Protein AF-A0A7S3LR84-F1 (afdb_monomer)

Mean predicted aligned error: 5.53 Å

Radius of gyration: 16.96 Å; Cα contacts (8 Å, |Δi|>4): 200; chains: 1; bounding box: 44×32×43 Å

Nearest PDB structures (foldseek):
  3hlt-assembly2_C  TM=7.916E-01  e=1.299E-11  Homo sapiens
  4ift-assembly1_B  TM=8.281E-01  e=1.775E-09  Geobacillus stearothermophilus
  4kn8-assembly1_B  TM=8.274E-01  e=3.143E-08  Geobacillus stearothermophilus
  4i9g-assembly1_A  TM=8.690E-01  e=2.756E-07  Mycobacterium tuberculosis
  1zjj-assembly1_A  TM=8.798E-01  e=4.043E-07  Pyrococcus horikoshii OT3

Structure (mmCIF, N/CA/C/O backbone):
data_AF-A0A7S3LR84-F1
#
_entry.id   AF-A0A7S3LR84-F1
#
loop_
_atom_site.group_PDB
_atom_site.id
_atom_site.type_symbol
_atom_site.label_atom_id
_atom_site.label_alt_id
_atom_site.label_comp_id
_atom_site.label_asym_id
_atom_site.label_entity_id
_atom_site.label_seq_id
_atom_site.pdbx_PDB_ins_code
_atom_site.Cartn_x
_atom_site.Cartn_y
_atom_site.Cartn_z
_atom_site.occupancy
_atom_site.B_iso_or_equiv
_atom_site.auth_seq_id
_atom_site.auth_comp_id
_atom_site.auth_asym_id
_atom_site.auth_atom_id
_atom_site.pdbx_PDB_model_num
ATOM 1 N N . ASP A 1 1 ? 10.783 15.895 6.525 1.00 42.53 1 ASP A N 1
ATOM 2 C CA . ASP A 1 1 ? 11.041 14.758 7.427 1.00 42.53 1 ASP A CA 1
ATOM 3 C C . ASP A 1 1 ? 12.314 14.033 7.030 1.00 42.53 1 ASP A C 1
ATOM 5 O O . ASP A 1 1 ? 12.355 13.374 6.001 1.00 42.53 1 ASP A O 1
ATOM 9 N N . ASN A 1 2 ? 13.377 14.219 7.816 1.00 36.50 2 ASN A N 1
ATOM 10 C CA . ASN A 1 2 ? 14.686 13.599 7.595 1.00 36.50 2 ASN A CA 1
ATOM 11 C C . ASN A 1 2 ? 14.680 12.175 8.154 1.00 36.50 2 ASN A C 1
ATOM 13 O O . ASN A 1 2 ? 15.204 11.913 9.238 1.00 36.50 2 ASN A O 1
ATOM 17 N N . LEU A 1 3 ? 14.065 11.250 7.421 1.00 53.50 3 LEU A N 1
ATOM 18 C CA . LEU A 1 3 ? 14.370 9.839 7.603 1.00 53.50 3 LEU A CA 1
ATOM 19 C C . LEU A 1 3 ? 15.824 9.647 7.152 1.00 53.50 3 LEU A C 1
ATOM 21 O O . LEU A 1 3 ? 16.115 9.613 5.960 1.00 53.50 3 LEU A O 1
ATOM 25 N N . ASN A 1 4 ? 16.751 9.605 8.112 1.00 49.72 4 ASN A N 1
ATOM 26 C CA . ASN A 1 4 ? 18.155 9.283 7.864 1.00 49.72 4 ASN A CA 1
ATOM 27 C C . ASN A 1 4 ? 18.256 7.800 7.498 1.00 49.72 4 ASN A C 1
ATOM 29 O O . ASN A 1 4 ? 18.557 6.953 8.341 1.00 49.72 4 ASN A O 1
ATOM 33 N N . PHE A 1 5 ? 17.979 7.484 6.238 1.00 60.53 5 PHE A N 1
ATOM 34 C CA . PHE A 1 5 ? 18.366 6.201 5.681 1.00 60.53 5 PHE A CA 1
ATOM 35 C C . PHE A 1 5 ? 19.899 6.151 5.628 1.00 60.53 5 PHE A C 1
ATOM 37 O O . PHE A 1 5 ? 20.524 7.142 5.238 1.00 60.53 5 PHE A O 1
ATOM 44 N N . PRO A 1 6 ? 20.531 5.047 6.056 1.00 58.25 6 PRO A N 1
ATOM 45 C CA . PRO A 1 6 ? 21.977 4.907 5.967 1.00 58.25 6 PRO A CA 1
ATOM 46 C C . PRO A 1 6 ? 22.419 5.069 4.508 1.00 58.25 6 PRO A C 1
ATOM 48 O O . PRO A 1 6 ? 22.114 4.236 3.657 1.00 58.25 6 PRO A O 1
ATOM 51 N N . ALA A 1 7 ? 23.127 6.159 4.214 1.00 60.56 7 ALA A N 1
ATOM 52 C CA . ALA A 1 7 ? 23.689 6.394 2.893 1.00 60.56 7 ALA A CA 1
ATOM 53 C C . ALA A 1 7 ? 24.812 5.381 2.616 1.00 60.56 7 ALA A C 1
ATOM 55 O O . ALA A 1 7 ? 25.667 5.146 3.471 1.00 60.56 7 ALA A O 1
ATOM 56 N N . GLY A 1 8 ? 24.822 4.797 1.416 1.00 64.38 8 GLY A N 1
ATOM 57 C CA . GLY A 1 8 ? 25.900 3.920 0.947 1.00 64.38 8 GLY A CA 1
ATOM 58 C C . GLY A 1 8 ? 25.721 2.424 1.219 1.00 64.38 8 GLY A C 1
ATOM 59 O O . GLY A 1 8 ? 26.583 1.647 0.813 1.00 64.38 8 GLY A O 1
ATOM 60 N N . LEU A 1 9 ? 24.620 1.995 1.847 1.00 69.88 9 LEU A N 1
ATOM 61 C CA . LEU A 1 9 ? 24.213 0.590 1.778 1.00 69.88 9 LEU A CA 1
ATOM 62 C C . LEU A 1 9 ? 23.454 0.342 0.464 1.00 69.88 9 LEU A C 1
ATOM 64 O O . LEU A 1 9 ? 22.637 1.182 0.076 1.00 69.88 9 LEU A O 1
ATOM 68 N N . PRO A 1 10 ? 23.705 -0.782 -0.231 1.00 80.94 10 PRO A N 1
ATOM 69 C CA . PRO A 1 10 ? 22.906 -1.149 -1.390 1.00 80.94 10 PRO A CA 1
ATOM 70 C C . PRO A 1 10 ? 21.443 -1.324 -0.968 1.00 80.94 10 PRO A C 1
ATOM 72 O O . PRO A 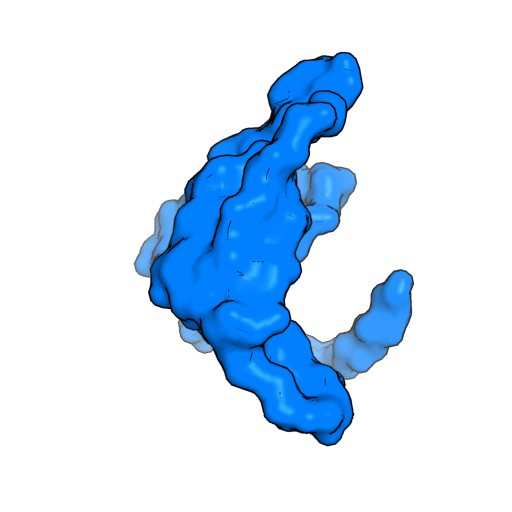1 10 ? 21.154 -1.938 0.059 1.00 80.94 10 PRO A O 1
ATOM 75 N N . SER A 1 11 ? 20.529 -0.748 -1.749 1.00 86.62 11 SER A N 1
ATOM 76 C CA . SER A 1 11 ? 19.088 -0.916 -1.534 1.00 86.62 11 SER A CA 1
ATOM 77 C C . SER A 1 11 ? 18.664 -2.322 -1.952 1.00 86.62 11 SER A C 1
ATOM 79 O O . SER A 1 11 ? 19.112 -2.803 -2.986 1.00 86.62 11 SER A O 1
ATOM 81 N N . ASP A 1 12 ? 17.790 -2.958 -1.173 1.00 91.69 12 ASP A N 1
ATOM 82 C CA . ASP A 1 12 ? 17.273 -4.314 -1.428 1.00 91.69 12 ASP A CA 1
ATOM 83 C C . ASP A 1 12 ? 15.755 -4.354 -1.672 1.00 91.69 12 ASP A C 1
ATOM 85 O O . ASP A 1 12 ? 15.162 -5.416 -1.854 1.00 91.69 12 ASP A O 1
ATOM 89 N N . SER A 1 13 ? 15.101 -3.195 -1.611 1.00 94.62 13 SER A N 1
ATOM 90 C CA . SER A 1 13 ? 13.651 -3.039 -1.661 1.00 94.62 13 SER A CA 1
ATOM 91 C C . SER A 1 13 ? 13.297 -1.628 -2.118 1.00 94.62 13 SER A C 1
ATOM 93 O O . SER A 1 13 ? 14.086 -0.693 -1.975 1.00 94.62 13 SER A O 1
ATOM 95 N N . VAL A 1 14 ? 12.073 -1.460 -2.614 1.00 95.44 14 VAL A N 1
ATOM 96 C CA . VAL A 1 14 ? 11.522 -0.171 -3.038 1.00 95.44 14 VAL A CA 1
ATOM 97 C C . VAL A 1 14 ? 10.245 0.118 -2.266 1.00 95.44 14 VAL A C 1
ATOM 99 O O . VAL A 1 14 ? 9.294 -0.662 -2.304 1.00 95.44 14 VAL A O 1
ATOM 102 N N . VAL A 1 15 ? 10.200 1.280 -1.615 1.00 94.62 15 VAL A N 1
ATOM 103 C CA . VAL A 1 15 ? 8.981 1.832 -1.014 1.00 94.62 15 VAL A CA 1
ATOM 104 C C . VAL A 1 15 ? 8.506 2.998 -1.871 1.00 94.62 15 VAL A C 1
ATOM 106 O O . VAL A 1 15 ? 9.202 4.002 -1.997 1.00 94.62 15 VAL A O 1
ATOM 109 N N . VAL A 1 16 ? 7.312 2.885 -2.447 1.00 92.75 16 VAL A N 1
ATOM 110 C CA . VAL A 1 16 ? 6.722 3.946 -3.270 1.00 92.75 16 VAL A CA 1
ATOM 111 C C . VAL A 1 16 ? 5.820 4.806 -2.390 1.00 92.75 16 VAL A C 1
ATOM 113 O O . VAL A 1 16 ? 4.735 4.382 -1.999 1.00 92.75 16 VAL A O 1
ATOM 116 N N . GLY A 1 17 ? 6.276 6.011 -2.053 1.00 86.75 17 GLY A N 1
ATOM 117 C CA . GLY A 1 17 ? 5.461 7.051 -1.417 1.00 86.75 17 GLY A CA 1
ATOM 118 C C . GLY A 1 17 ? 4.841 7.997 -2.446 1.00 86.75 17 GLY A C 1
ATOM 119 O O . GLY A 1 17 ? 5.139 7.904 -3.631 1.00 86.75 17 GLY A O 1
ATOM 120 N N . LEU A 1 18 ? 3.991 8.934 -2.016 1.00 75.81 18 LEU A N 1
ATOM 121 C CA . LEU A 1 18 ? 3.510 9.993 -2.906 1.00 75.81 18 LEU A CA 1
ATOM 122 C C . LEU A 1 18 ? 4.553 11.117 -2.975 1.00 75.81 18 LEU A C 1
ATOM 124 O O . LEU A 1 18 ? 4.546 12.009 -2.131 1.00 75.81 18 LEU A O 1
ATOM 128 N N . SER A 1 19 ? 5.420 11.074 -3.985 1.00 76.12 19 SER A N 1
ATOM 129 C CA . SER A 1 19 ? 6.277 12.202 -4.361 1.00 76.12 19 SER A CA 1
ATOM 130 C C . SER A 1 19 ? 6.004 12.567 -5.814 1.00 76.12 19 SER A C 1
ATOM 132 O O . SER A 1 19 ? 6.546 11.965 -6.738 1.00 76.12 19 SER A O 1
ATOM 134 N N . VAL A 1 20 ? 5.065 13.497 -6.016 1.00 74.38 20 VAL A N 1
ATOM 135 C CA . VAL A 1 20 ? 4.546 13.835 -7.352 1.00 74.38 20 VAL A CA 1
ATOM 136 C C . VAL A 1 20 ? 5.665 14.317 -8.277 1.00 74.38 20 VAL A C 1
ATOM 138 O O . VAL A 1 20 ? 5.690 13.922 -9.440 1.00 74.38 20 VAL A O 1
ATOM 141 N N . ASP A 1 21 ? 6.607 15.098 -7.750 1.00 80.69 21 ASP A N 1
ATOM 142 C CA . ASP A 1 21 ? 7.709 15.671 -8.527 1.00 80.69 21 ASP A CA 1
ATOM 143 C C . ASP A 1 21 ? 8.804 14.639 -8.864 1.00 80.69 21 ASP A C 1
ATOM 145 O O . ASP A 1 21 ? 9.487 14.762 -9.883 1.00 80.69 21 ASP A O 1
ATOM 149 N N . ASP A 1 22 ? 8.931 13.575 -8.064 1.00 80.56 22 ASP A N 1
ATOM 150 C CA . ASP A 1 22 ? 9.931 12.524 -8.286 1.00 80.56 22 ASP A CA 1
ATOM 151 C C . ASP A 1 22 ? 9.448 11.439 -9.256 1.00 80.56 22 ASP A C 1
ATOM 153 O O . ASP A 1 22 ? 10.243 10.621 -9.720 1.00 80.56 22 ASP A O 1
ATOM 157 N N . PHE A 1 23 ? 8.162 11.416 -9.618 1.00 88.12 23 PHE A N 1
ATOM 158 C CA . PHE A 1 23 ? 7.630 10.430 -10.556 1.00 88.12 23 PHE A CA 1
ATOM 159 C C . PHE A 1 23 ? 7.991 10.739 -12.008 1.00 88.12 23 PHE A C 1
ATOM 161 O O . PHE A 1 23 ? 7.180 11.185 -12.820 1.00 88.12 23 PHE A O 1
ATOM 168 N N . ASN A 1 24 ? 9.231 10.418 -12.350 1.00 91.12 24 ASN A N 1
ATOM 169 C CA . ASN A 1 24 ? 9.779 10.515 -13.691 1.00 91.12 24 ASN A CA 1
ATOM 170 C C . ASN A 1 24 ? 10.415 9.186 -14.129 1.00 91.12 24 ASN A C 1
ATOM 172 O O . ASN A 1 24 ? 10.611 8.259 -13.341 1.00 91.12 24 ASN A O 1
ATOM 176 N N . TYR A 1 25 ? 10.739 9.095 -15.420 1.00 93.44 25 TYR A N 1
ATOM 177 C CA . TYR A 1 25 ? 11.303 7.884 -16.020 1.00 93.44 25 TYR A CA 1
ATOM 178 C C . TYR 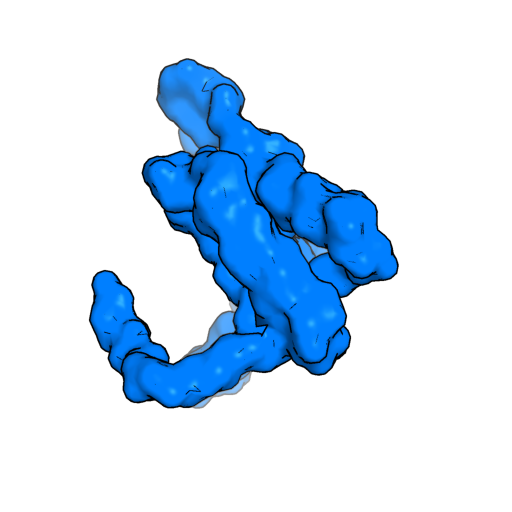A 1 25 ? 12.589 7.415 -15.325 1.00 93.44 25 TYR A C 1
ATOM 180 O O . TYR A 1 25 ? 12.770 6.215 -15.135 1.00 93.44 25 TYR A O 1
ATOM 188 N N . HIS A 1 26 ? 13.463 8.345 -14.925 1.00 94.50 26 HIS A N 1
ATOM 189 C CA . HIS A 1 26 ? 14.732 8.020 -14.275 1.00 94.50 26 HIS A CA 1
ATOM 190 C C . HIS A 1 26 ? 14.501 7.325 -12.932 1.00 94.50 26 HIS A C 1
ATOM 192 O O . HIS A 1 26 ? 14.950 6.199 -12.750 1.00 94.50 26 HIS A O 1
ATOM 198 N N . GLN A 1 27 ? 13.721 7.943 -12.042 1.00 93.50 27 GLN A N 1
ATOM 199 C CA . GLN A 1 27 ? 13.425 7.398 -10.711 1.00 93.50 27 GLN A CA 1
ATOM 200 C C . GLN A 1 27 ? 12.706 6.044 -10.781 1.00 93.50 27 GLN A C 1
ATOM 202 O O . GLN A 1 27 ? 13.038 5.111 -10.052 1.00 93.50 27 GLN A O 1
ATOM 207 N N . LEU A 1 28 ? 11.753 5.890 -11.708 1.00 94.88 28 LEU A N 1
ATOM 208 C CA . LEU A 1 28 ? 11.064 4.611 -11.909 1.00 94.88 28 LEU A CA 1
ATOM 209 C C . LEU A 1 28 ? 11.998 3.526 -12.464 1.00 94.88 28 LEU A C 1
ATOM 211 O O . LEU A 1 28 ? 11.859 2.361 -12.098 1.00 94.88 28 LEU A O 1
ATOM 215 N N . THR A 1 29 ? 12.954 3.894 -13.320 1.00 96.19 29 THR A N 1
ATOM 216 C CA . THR A 1 29 ? 13.958 2.957 -13.845 1.00 96.19 29 THR A CA 1
ATOM 217 C C . THR A 1 29 ? 14.934 2.527 -12.751 1.00 96.19 29 THR A C 1
ATOM 219 O O . THR A 1 29 ? 15.237 1.342 -12.647 1.00 96.19 29 THR A O 1
ATOM 222 N N . GLU A 1 30 ? 15.382 3.450 -11.896 1.00 95.12 30 GLU A N 1
ATOM 223 C CA . GLU A 1 30 ? 16.226 3.121 -10.739 1.00 95.12 30 GLU A CA 1
ATOM 224 C C . GLU A 1 30 ? 15.507 2.172 -9.774 1.00 95.12 30 GLU A C 1
ATOM 226 O O . GLU A 1 30 ? 16.053 1.131 -9.411 1.00 95.12 30 GLU A O 1
ATOM 231 N N . ALA A 1 31 ? 14.250 2.468 -9.432 1.00 95.44 31 ALA A N 1
ATOM 232 C CA . ALA A 1 31 ? 13.419 1.588 -8.617 1.00 95.44 31 ALA A CA 1
ATOM 233 C C . ALA A 1 31 ? 13.251 0.192 -9.248 1.00 95.44 31 ALA A C 1
ATOM 235 O O . ALA A 1 31 ? 13.394 -0.823 -8.567 1.00 95.44 31 ALA A O 1
ATOM 236 N N . MET A 1 32 ? 12.978 0.126 -10.554 1.00 97.00 32 MET A N 1
ATOM 237 C CA . MET A 1 32 ? 12.875 -1.137 -11.291 1.00 97.00 32 MET A CA 1
ATOM 238 C C . MET A 1 32 ? 14.176 -1.948 -11.211 1.00 97.00 32 MET A C 1
ATOM 240 O O . MET A 1 32 ? 14.127 -3.143 -10.925 1.00 97.00 32 MET A O 1
ATOM 244 N N . ASN A 1 33 ? 15.332 -1.309 -11.419 1.00 96.94 33 ASN A N 1
ATOM 245 C CA . ASN A 1 33 ? 16.631 -1.980 -11.356 1.00 96.94 33 ASN A CA 1
ATOM 246 C C . ASN A 1 33 ? 16.907 -2.542 -9.958 1.00 96.94 33 ASN A C 1
ATOM 248 O O . ASN A 1 33 ? 17.278 -3.707 -9.854 1.00 96.94 33 ASN A O 1
ATOM 252 N N . VAL A 1 34 ? 16.630 -1.784 -8.888 1.00 96.81 34 VAL A N 1
ATOM 253 C CA . VAL A 1 34 ? 16.765 -2.284 -7.507 1.00 96.81 34 VAL A CA 1
ATOM 254 C C . VAL A 1 34 ? 15.948 -3.562 -7.306 1.00 96.81 34 VAL A C 1
ATOM 256 O O . VAL A 1 34 ? 16.470 -4.549 -6.788 1.00 96.81 34 VAL A O 1
ATOM 259 N N . ILE A 1 35 ? 14.686 -3.579 -7.746 1.00 97.44 35 ILE A N 1
ATOM 260 C CA . ILE A 1 35 ? 13.803 -4.747 -7.601 1.00 97.44 35 ILE A CA 1
ATOM 261 C C . ILE A 1 35 ? 14.362 -5.952 -8.369 1.00 97.44 35 ILE A C 1
ATOM 263 O O . ILE A 1 35 ? 14.424 -7.049 -7.815 1.00 97.44 35 ILE A O 1
ATOM 267 N N . LEU A 1 36 ? 14.782 -5.759 -9.622 1.00 96.81 36 LEU A N 1
ATOM 268 C CA . LEU A 1 36 ? 15.257 -6.841 -10.487 1.00 96.81 36 LEU A CA 1
ATOM 269 C C . LEU A 1 36 ? 16.624 -7.396 -10.063 1.00 96.81 36 LEU A C 1
ATOM 271 O O . LEU A 1 36 ? 16.817 -8.609 -10.077 1.00 96.81 36 LEU A O 1
ATOM 275 N N . GLU A 1 37 ? 17.562 -6.533 -9.673 1.00 96.38 37 GLU A N 1
ATOM 276 C CA . GLU A 1 37 ? 18.926 -6.926 -9.296 1.00 96.38 37 GLU A CA 1
ATOM 277 C C . GLU A 1 37 ? 18.973 -7.663 -7.956 1.00 96.38 37 GLU A C 1
ATOM 279 O O . GLU A 1 37 ? 19.787 -8.567 -7.769 1.00 96.38 37 GLU A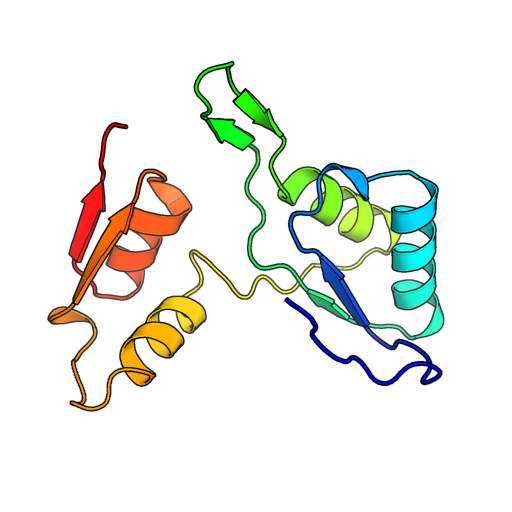 O 1
ATOM 284 N N . THR A 1 38 ? 18.089 -7.298 -7.026 1.00 95.38 38 THR A N 1
ATOM 285 C CA . THR A 1 38 ? 18.085 -7.859 -5.666 1.00 95.38 38 THR A CA 1
ATOM 286 C C . THR A 1 38 ? 16.992 -8.895 -5.434 1.00 95.38 38 THR A C 1
ATOM 288 O O . THR A 1 38 ? 16.966 -9.527 -4.379 1.00 95.38 38 THR A O 1
ATOM 291 N N . ASN A 1 39 ? 16.099 -9.095 -6.412 1.00 95.12 39 ASN A N 1
ATOM 292 C CA . ASN A 1 39 ? 14.829 -9.801 -6.222 1.00 95.12 39 ASN A CA 1
ATOM 293 C C . ASN A 1 39 ? 14.040 -9.218 -5.028 1.00 95.12 39 ASN A C 1
ATOM 295 O O . ASN A 1 39 ? 13.495 -9.939 -4.186 1.00 95.12 39 ASN A O 1
ATOM 299 N N . GLY A 1 40 ? 14.075 -7.888 -4.938 1.00 95.06 40 GLY A N 1
ATOM 300 C CA . GLY A 1 40 ? 13.620 -7.095 -3.808 1.00 95.06 40 GLY A CA 1
ATOM 301 C C . GLY A 1 40 ? 12.106 -6.941 -3.721 1.00 95.06 40 GLY A C 1
ATOM 302 O O . GLY A 1 40 ? 11.352 -7.275 -4.638 1.00 95.06 40 GLY A O 1
ATOM 303 N N . ARG A 1 41 ? 11.631 -6.394 -2.599 1.00 97.06 41 ARG A N 1
ATOM 304 C CA . ARG A 1 41 ? 10.193 -6.166 -2.377 1.00 97.06 41 ARG A CA 1
ATOM 305 C C . ARG A 1 41 ? 9.772 -4.806 -2.925 1.00 97.06 41 ARG A C 1
ATOM 307 O O . ARG A 1 41 ? 10.448 -3.807 -2.701 1.00 97.06 41 ARG A O 1
ATOM 314 N N . LEU A 1 42 ? 8.605 -4.762 -3.565 1.00 97.75 42 LEU A N 1
ATOM 315 C CA . LEU A 1 42 ? 7.898 -3.524 -3.890 1.00 97.75 42 LEU A CA 1
ATOM 316 C C . LEU A 1 42 ? 6.829 -3.276 -2.822 1.00 97.75 42 LEU A C 1
ATOM 318 O O . LEU A 1 42 ? 5.946 -4.109 -2.636 1.00 97.75 42 LEU A O 1
ATOM 322 N N . ILE A 1 43 ? 6.897 -2.149 -2.122 1.00 96.94 43 ILE A N 1
ATOM 323 C CA . ILE A 1 43 ? 6.017 -1.815 -0.996 1.00 96.94 43 ILE A CA 1
ATOM 324 C C . ILE A 1 43 ? 5.346 -0.470 -1.275 1.00 96.94 43 ILE A C 1
ATOM 326 O O . ILE A 1 43 ? 5.993 0.470 -1.733 1.00 96.94 43 I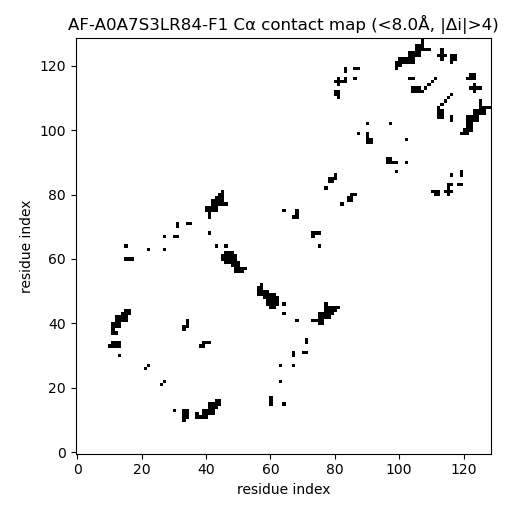LE A O 1
ATOM 330 N N . ALA A 1 44 ? 4.053 -0.349 -0.983 1.00 94.56 44 ALA A N 1
ATOM 331 C CA . ALA A 1 44 ? 3.327 0.912 -1.119 1.00 94.56 44 ALA A CA 1
ATOM 332 C C . ALA A 1 44 ? 2.266 1.082 -0.015 1.00 94.56 44 ALA A C 1
ATOM 334 O O . ALA A 1 44 ? 1.676 0.100 0.439 1.00 94.56 44 ALA A O 1
ATOM 335 N N . PRO A 1 45 ? 1.955 2.318 0.416 1.00 91.44 45 PRO A N 1
ATOM 336 C CA . PRO A 1 45 ? 0.894 2.563 1.386 1.00 91.44 45 PRO A CA 1
ATOM 337 C C . PRO A 1 45 ? -0.493 2.264 0.803 1.00 91.44 45 PRO A C 1
ATOM 339 O O . PRO A 1 45 ? -1.350 1.744 1.502 1.00 91.44 45 PRO A O 1
ATOM 342 N N . HIS A 1 46 ? -0.741 2.553 -0.472 1.00 88.94 46 HIS A N 1
ATOM 343 C CA . HIS A 1 46 ? -2.024 2.276 -1.121 1.00 88.94 46 HIS A CA 1
ATOM 344 C C . HIS A 1 46 ? -1.872 2.227 -2.643 1.00 88.94 46 HIS A C 1
ATOM 346 O O . HIS A 1 46 ? -0.895 2.721 -3.205 1.00 88.94 46 HIS A O 1
ATOM 352 N N . LYS A 1 47 ? -2.881 1.668 -3.322 1.00 90.81 47 LYS A N 1
ATOM 353 C CA . LYS A 1 47 ? -2.950 1.560 -4.790 1.00 90.81 47 LYS A CA 1
ATOM 354 C C . LYS A 1 47 ? -4.201 2.245 -5.355 1.00 90.81 47 LYS A C 1
ATOM 356 O O . LYS A 1 47 ? -4.940 1.669 -6.150 1.00 90.81 47 LYS A O 1
ATOM 361 N N . ASN A 1 48 ? -4.470 3.468 -4.897 1.00 88.44 48 ASN A N 1
ATOM 362 C CA . ASN A 1 48 ? -5.607 4.266 -5.354 1.00 88.44 48 ASN A CA 1
ATOM 363 C C . ASN A 1 48 ? -5.435 4.715 -6.814 1.00 88.44 48 ASN A C 1
ATOM 365 O O . ASN A 1 48 ? -4.323 4.971 -7.277 1.00 88.44 48 ASN A O 1
ATOM 369 N N . LYS A 1 49 ? -6.553 4.827 -7.538 1.00 88.56 49 LYS A N 1
ATOM 370 C CA . LYS A 1 49 ? -6.562 5.226 -8.955 1.00 88.56 49 LYS A CA 1
ATOM 371 C C . LYS A 1 49 ? -6.366 6.733 -9.124 1.00 88.56 49 LYS A C 1
ATOM 373 O O . LYS A 1 49 ? -5.587 7.173 -9.963 1.00 88.56 49 LYS A O 1
ATOM 378 N N . TYR A 1 50 ? -7.079 7.509 -8.318 1.00 88.12 50 TYR A N 1
ATOM 379 C CA . TYR A 1 50 ? -7.080 8.968 -8.308 1.00 88.12 50 TYR A CA 1
ATOM 380 C C . TYR A 1 50 ? -7.578 9.469 -6.950 1.00 88.12 50 TYR A C 1
ATOM 382 O O . TYR A 1 50 ? -8.026 8.672 -6.126 1.00 88.12 50 TYR A O 1
ATOM 390 N N . HIS A 1 51 ? -7.492 10.776 -6.724 1.00 82.69 51 HIS A N 1
ATOM 391 C CA . HIS A 1 51 ? -8.127 11.466 -5.601 1.00 82.69 51 HIS A CA 1
ATOM 392 C C . HIS A 1 51 ? -8.672 12.826 -6.057 1.00 82.69 51 HIS A C 1
ATOM 394 O O . HIS A 1 51 ? -8.184 13.392 -7.040 1.00 82.69 51 HIS A O 1
ATOM 400 N N . ALA A 1 52 ? -9.699 13.331 -5.374 1.00 82.56 52 ALA A N 1
ATOM 401 C CA . ALA A 1 52 ? -10.277 14.638 -5.665 1.00 82.56 52 ALA A CA 1
ATOM 402 C C . ALA A 1 52 ? -9.446 15.766 -5.028 1.00 82.56 52 ALA A C 1
ATOM 404 O O . ALA A 1 52 ? -8.903 15.614 -3.934 1.00 82.56 52 ALA A O 1
ATOM 405 N N . ARG A 1 53 ? -9.338 16.894 -5.732 1.00 83.69 53 ARG A N 1
ATOM 406 C CA . ARG A 1 53 ? -8.794 18.171 -5.252 1.00 83.69 53 ARG A CA 1
ATOM 407 C C . ARG A 1 53 ? -9.684 19.306 -5.751 1.00 83.69 53 ARG A C 1
ATOM 409 O O . ARG A 1 53 ? -10.503 19.098 -6.647 1.00 83.69 53 ARG A O 1
ATOM 416 N N . GLU A 1 54 ? -9.488 20.504 -5.205 1.00 86.69 54 GLU A N 1
ATOM 417 C CA . GLU A 1 54 ? -10.226 21.713 -5.606 1.00 86.69 54 GLU A CA 1
ATOM 418 C C . GLU A 1 54 ? -10.136 21.993 -7.115 1.00 86.69 54 GLU A C 1
ATOM 420 O O . GLU A 1 54 ? -11.096 22.450 -7.727 1.00 86.69 54 GLU A O 1
ATOM 425 N N . ASP A 1 55 ? -9.003 21.663 -7.737 1.00 90.75 55 ASP A N 1
ATOM 426 C CA . ASP A 1 55 ? -8.731 21.868 -9.161 1.00 90.75 55 ASP A CA 1
ATOM 427 C C . ASP A 1 55 ? -8.948 20.604 -10.020 1.00 90.75 55 ASP A C 1
ATOM 429 O O . ASP A 1 55 ? -8.470 20.515 -11.154 1.00 90.75 55 ASP A O 1
ATOM 433 N N . GLY A 1 56 ? -9.680 19.619 -9.493 1.00 90.06 56 GLY A N 1
ATOM 434 C CA . GLY A 1 56 ? -10.103 18.417 -10.209 1.00 90.06 56 GLY A CA 1
ATOM 435 C C . GLY A 1 56 ? -9.407 17.130 -9.764 1.00 90.06 56 GLY A C 1
ATOM 436 O O . GLY A 1 56 ? -8.748 17.054 -8.727 1.00 90.06 56 GLY A O 1
ATOM 437 N N . LEU A 1 57 ? -9.595 16.065 -10.547 1.00 88.94 57 LEU A N 1
ATOM 438 C CA . LEU A 1 57 ? -9.047 14.747 -10.228 1.00 88.94 57 LEU A CA 1
ATOM 439 C C . LEU A 1 57 ? -7.532 14.714 -10.435 1.00 88.94 57 LEU A C 1
ATOM 441 O O . LEU A 1 57 ? -7.025 15.072 -11.499 1.00 88.94 57 LEU A O 1
ATOM 445 N N . LYS A 1 58 ? -6.816 14.206 -9.433 1.00 87.81 58 LYS A N 1
ATOM 446 C CA . LYS A 1 58 ? -5.373 13.969 -9.487 1.00 87.81 58 LYS A CA 1
ATOM 447 C C . LYS A 1 58 ? -5.077 12.487 -9.542 1.00 87.81 58 LYS A C 1
ATOM 449 O O . LYS A 1 58 ? -5.728 11.686 -8.871 1.00 87.81 58 LYS A O 1
ATOM 454 N N . MET A 1 59 ? -4.071 12.126 -10.332 1.00 89.12 59 MET A N 1
ATOM 455 C CA . MET A 1 59 ? -3.621 10.745 -10.452 1.00 89.12 59 MET A CA 1
ATOM 456 C C . MET A 1 59 ? -3.183 10.207 -9.086 1.00 89.12 59 MET A C 1
ATOM 458 O O . MET A 1 59 ? -2.525 10.896 -8.306 1.00 89.12 59 MET A O 1
ATOM 462 N N . GLY A 1 60 ? -3.604 8.984 -8.779 1.00 88.56 60 GLY A N 1
ATOM 463 C CA . GLY A 1 60 ? -3.238 8.306 -7.547 1.00 88.56 60 GLY A CA 1
ATOM 464 C C . GLY A 1 60 ? -1.872 7.643 -7.659 1.00 88.56 60 GLY A C 1
ATOM 465 O O . GLY A 1 60 ? -1.377 7.356 -8.750 1.00 88.56 60 GLY A O 1
ATOM 466 N N . LEU A 1 61 ? -1.305 7.317 -6.501 1.00 90.88 61 LEU A N 1
ATOM 467 C CA . LEU A 1 61 ? -0.054 6.570 -6.384 1.00 90.88 61 LEU A CA 1
ATOM 468 C C . LEU A 1 61 ? -0.105 5.230 -7.134 1.00 90.88 61 LEU A C 1
ATOM 470 O O . LEU A 1 61 ? 0.910 4.735 -7.625 1.00 90.88 61 LEU A O 1
ATOM 474 N N . GLY A 1 62 ? -1.304 4.649 -7.248 1.00 92.69 62 GLY A N 1
ATOM 475 C CA . GLY A 1 62 ? -1.499 3.344 -7.854 1.00 92.69 62 GLY A CA 1
ATOM 476 C C . GLY A 1 62 ? -1.048 3.252 -9.309 1.00 92.69 62 GLY A C 1
ATOM 477 O O . GLY A 1 62 ? -0.654 2.168 -9.723 1.00 92.69 62 GLY A O 1
ATOM 478 N N . ALA A 1 63 ? -1.031 4.354 -10.066 1.00 93.44 63 ALA A N 1
ATOM 479 C CA . ALA A 1 63 ? -0.528 4.348 -11.441 1.00 93.44 63 ALA A CA 1
ATOM 480 C C . ALA A 1 63 ? 0.959 3.952 -11.506 1.00 93.44 63 ALA A C 1
ATOM 482 O O . ALA A 1 63 ? 1.341 3.083 -12.290 1.00 93.44 63 ALA A O 1
ATOM 483 N N . PHE A 1 64 ? 1.780 4.525 -10.626 1.00 94.31 64 PHE A N 1
ATOM 484 C CA . PHE A 1 64 ? 3.221 4.267 -10.561 1.00 94.31 64 PHE A CA 1
ATOM 485 C C . PHE A 1 64 ? 3.530 2.896 -9.961 1.00 94.31 64 PHE A C 1
ATOM 487 O O . PHE A 1 64 ? 4.402 2.181 -10.450 1.00 94.31 64 PHE A O 1
ATOM 494 N N . VAL A 1 65 ? 2.755 2.486 -8.952 1.00 96.00 65 VAL A N 1
ATOM 495 C CA . VAL A 1 65 ? 2.852 1.136 -8.380 1.00 96.00 65 VAL A CA 1
ATOM 496 C C . VAL A 1 65 ? 2.563 0.082 -9.448 1.00 96.00 65 VAL A C 1
ATOM 498 O O . VAL A 1 65 ? 3.336 -0.858 -9.593 1.00 96.00 65 VAL A O 1
ATOM 501 N N . VAL A 1 66 ? 1.493 0.247 -10.235 1.00 96.94 66 VAL A N 1
ATOM 502 C CA . VAL A 1 66 ? 1.144 -0.694 -11.312 1.00 96.94 66 VAL A CA 1
ATOM 503 C C . VAL A 1 66 ? 2.203 -0.710 -12.415 1.00 96.94 66 VAL A C 1
ATOM 505 O O . VAL A 1 66 ? 2.495 -1.783 -12.940 1.00 96.94 66 VAL A O 1
ATOM 508 N N . ALA A 1 67 ? 2.807 0.435 -12.746 1.00 96.31 67 ALA A N 1
ATOM 509 C CA . ALA A 1 67 ? 3.907 0.484 -13.707 1.00 96.31 67 ALA A CA 1
ATOM 510 C C . ALA A 1 67 ? 5.098 -0.376 -13.249 1.00 96.31 67 ALA A C 1
ATOM 512 O O . ALA A 1 67 ? 5.595 -1.189 -14.024 1.00 96.31 67 ALA A O 1
ATOM 513 N N . LEU A 1 68 ? 5.507 -0.268 -11.979 1.00 97.62 68 LEU A N 1
ATOM 514 C CA . LEU A 1 68 ? 6.588 -1.087 -11.418 1.00 97.62 68 LEU A CA 1
ATOM 515 C C . LEU A 1 68 ? 6.199 -2.567 -11.283 1.00 97.62 68 LEU A C 1
ATOM 517 O O . LEU A 1 68 ? 7.005 -3.430 -11.625 1.00 97.62 68 LEU A O 1
ATOM 521 N N . GLU A 1 69 ? 4.969 -2.873 -10.847 1.00 98.31 69 GLU A N 1
ATOM 522 C CA . GLU A 1 69 ? 4.439 -4.249 -10.819 1.00 98.31 69 GLU A CA 1
ATOM 523 C C . GLU A 1 69 ? 4.545 -4.901 -12.206 1.00 98.31 69 GLU A C 1
ATOM 525 O O . GLU A 1 69 ? 5.007 -6.035 -12.331 1.00 98.31 69 GLU A O 1
ATOM 530 N N . TYR A 1 70 ? 4.133 -4.175 -13.250 1.00 98.44 70 TYR A N 1
ATOM 531 C CA . TYR A 1 70 ? 4.165 -4.653 -14.629 1.00 98.44 70 TYR A CA 1
ATOM 532 C C . TYR A 1 70 ? 5.597 -4.848 -15.135 1.00 98.44 70 TYR A C 1
ATOM 534 O O . TYR A 1 70 ? 5.922 -5.926 -15.627 1.00 98.44 70 TYR A O 1
ATOM 542 N N . SER A 1 71 ? 6.458 -3.838 -14.983 1.00 97.88 71 SER A N 1
ATOM 543 C CA . SER A 1 71 ? 7.833 -3.877 -15.493 1.00 97.88 71 SER A CA 1
ATOM 544 C C . SER A 1 71 ? 8.705 -4.920 -14.796 1.00 97.88 71 SER A C 1
ATOM 546 O O . SER A 1 71 ? 9.566 -5.514 -15.438 1.00 97.88 71 SER A O 1
ATOM 548 N N . CYS A 1 72 ? 8.482 -5.167 -13.501 1.00 97.88 72 CYS A N 1
ATOM 549 C CA . CYS A 1 72 ? 9.284 -6.119 -12.729 1.00 97.88 72 CYS A CA 1
ATOM 550 C C . CYS A 1 72 ? 8.663 -7.524 -12.658 1.00 97.88 72 CYS A C 1
ATOM 552 O O . CYS A 1 72 ? 9.308 -8.450 -12.176 1.00 97.88 72 CYS A O 1
ATOM 554 N N . GLY A 1 73 ? 7.403 -7.699 -13.076 1.00 97.69 73 GLY A N 1
ATOM 555 C CA . GLY A 1 73 ? 6.684 -8.969 -12.927 1.00 97.69 73 GLY A CA 1
ATOM 556 C C . GLY A 1 73 ? 6.364 -9.340 -11.472 1.00 97.69 73 GLY A C 1
ATOM 557 O O . GLY A 1 73 ? 6.202 -10.519 -11.160 1.00 97.69 73 GLY A O 1
ATOM 558 N N . VAL A 1 74 ? 6.261 -8.350 -10.577 1.00 97.75 74 VAL A N 1
ATOM 559 C CA . VAL A 1 74 ? 6.006 -8.542 -9.137 1.00 97.75 74 VAL A CA 1
ATOM 560 C C . VAL A 1 74 ? 4.653 -7.962 -8.719 1.00 97.75 74 VAL A C 1
ATOM 562 O O . VAL A 1 74 ? 3.998 -7.235 -9.467 1.00 97.75 74 VAL A O 1
ATOM 565 N N . LYS A 1 75 ? 4.214 -8.270 -7.495 1.00 97.75 75 LYS A N 1
ATOM 566 C CA . LYS A 1 75 ? 3.075 -7.603 -6.851 1.00 97.75 75 LYS A CA 1
ATOM 567 C C . LYS A 1 75 ? 3.550 -6.770 -5.678 1.00 97.75 75 LYS A C 1
ATOM 569 O O . LYS A 1 75 ? 4.364 -7.232 -4.885 1.00 97.75 75 LYS A O 1
ATOM 574 N N . ALA A 1 76 ? 3.018 -5.557 -5.577 1.00 97.06 76 ALA A N 1
ATOM 575 C CA . ALA A 1 76 ? 3.322 -4.676 -4.471 1.00 97.06 76 ALA A CA 1
ATOM 576 C C . ALA A 1 76 ? 2.664 -5.190 -3.186 1.00 97.06 76 ALA A C 1
ATOM 578 O O . ALA A 1 76 ? 1.481 -5.544 -3.175 1.00 97.06 76 ALA A O 1
ATOM 579 N N . GLU A 1 77 ? 3.411 -5.180 -2.088 1.00 96.19 77 GLU A N 1
ATOM 580 C CA . GLU A 1 77 ? 2.847 -5.292 -0.751 1.00 96.19 77 GLU A CA 1
ATOM 581 C C . GLU A 1 77 ? 2.189 -3.958 -0.390 1.00 96.19 77 GLU A C 1
ATOM 583 O O . GLU A 1 77 ? 2.858 -2.935 -0.224 1.00 96.19 77 GLU A O 1
ATOM 588 N N . ILE A 1 78 ? 0.864 -3.969 -0.270 1.00 94.12 78 ILE A N 1
ATOM 589 C CA . ILE A 1 78 ? 0.113 -2.805 0.192 1.00 94.12 78 ILE A CA 1
ATOM 590 C C . ILE A 1 78 ? 0.044 -2.851 1.716 1.00 94.12 78 ILE A C 1
ATOM 592 O O . ILE A 1 78 ? -0.459 -3.826 2.267 1.00 94.12 78 ILE A O 1
ATOM 596 N N . ILE A 1 79 ? 0.553 -1.817 2.388 1.00 93.81 79 ILE A N 1
ATOM 597 C CA . ILE A 1 79 ? 0.668 -1.789 3.861 1.00 93.81 79 ILE A CA 1
ATOM 598 C C . ILE A 1 79 ? -0.252 -0.775 4.548 1.00 93.81 79 ILE A C 1
ATOM 600 O O . ILE A 1 79 ? -0.438 -0.842 5.760 1.00 93.81 79 ILE A O 1
ATOM 604 N N . GLY A 1 80 ? -0.802 0.181 3.802 1.00 91.81 80 GLY A N 1
ATOM 605 C CA . GLY A 1 80 ? -1.741 1.180 4.310 1.00 91.81 80 GLY A CA 1
ATOM 606 C C . GLY A 1 80 ? -3.189 0.791 4.024 1.00 91.81 80 GLY A C 1
ATOM 607 O O . GLY A 1 80 ? -3.527 -0.387 3.915 1.00 91.81 80 GLY A O 1
ATOM 608 N N . LYS A 1 81 ? -4.078 1.778 3.938 1.00 91.38 81 LYS A N 1
ATOM 609 C CA . LYS A 1 81 ? -5.523 1.554 3.784 1.00 91.38 81 LYS A CA 1
ATOM 610 C C . LYS A 1 81 ? -5.861 0.883 2.437 1.00 91.38 81 LYS A C 1
ATOM 612 O O . LYS A 1 81 ? -5.232 1.222 1.430 1.00 91.38 81 LYS A O 1
ATOM 617 N N . PRO A 1 82 ? -6.852 -0.032 2.378 1.00 90.00 82 PRO A N 1
ATOM 618 C CA . PRO A 1 82 ? -7.752 -0.479 3.454 1.00 90.00 82 PRO A CA 1
ATOM 619 C C . PRO A 1 82 ? -7.232 -1.678 4.270 1.00 90.00 82 PRO A C 1
ATOM 621 O O . PRO A 1 82 ? -8.029 -2.426 4.827 1.00 90.00 82 PRO A O 1
ATOM 624 N N . THR A 1 83 ? -5.925 -1.951 4.324 1.00 92.62 83 THR A N 1
ATOM 625 C CA . THR A 1 83 ? -5.472 -3.165 5.023 1.00 92.62 83 THR A CA 1
ATOM 626 C C . THR A 1 83 ? -5.800 -3.122 6.514 1.00 92.62 83 THR A C 1
ATOM 628 O O . THR A 1 83 ? -5.570 -2.123 7.188 1.00 92.62 83 THR A O 1
ATOM 631 N N . LEU A 1 84 ? -6.262 -4.245 7.068 1.00 93.38 84 LEU A N 1
ATOM 632 C CA . LEU A 1 84 ? -6.531 -4.372 8.505 1.00 93.38 84 LEU A CA 1
ATOM 633 C C . LEU A 1 84 ? -5.331 -3.927 9.364 1.00 93.38 84 LEU A C 1
ATOM 635 O O . LEU A 1 84 ? -5.493 -3.308 10.416 1.00 93.38 84 LEU A O 1
ATOM 639 N N . LYS A 1 85 ? -4.114 -4.213 8.887 1.00 92.38 85 LYS A N 1
ATOM 640 C CA . LYS A 1 85 ? -2.870 -3.959 9.612 1.00 92.38 85 LYS A CA 1
ATOM 641 C C . LYS A 1 85 ? -2.643 -2.478 9.909 1.00 92.38 85 LYS A C 1
ATOM 643 O O . LYS A 1 85 ? -2.158 -2.175 10.999 1.00 92.38 85 LYS A O 1
ATOM 648 N N . ILE A 1 86 ? -3.000 -1.558 9.004 1.00 94.25 86 ILE A N 1
ATOM 649 C CA . ILE A 1 86 ? -2.820 -0.123 9.277 1.00 94.25 86 ILE A CA 1
ATOM 650 C C . ILE A 1 86 ? -3.753 0.359 10.391 1.00 94.25 86 ILE A C 1
ATOM 652 O O . ILE A 1 86 ? -3.315 1.088 11.280 1.00 94.25 86 ILE A O 1
ATOM 656 N N . PHE A 1 87 ? -5.000 -0.119 10.411 1.00 95.25 87 PHE A N 1
ATOM 657 C CA . PHE A 1 87 ? -5.967 0.235 11.447 1.00 95.25 87 PHE A CA 1
ATOM 658 C C . PHE A 1 87 ? -5.569 -0.356 12.804 1.00 95.25 87 PHE A C 1
ATOM 660 O O . PHE A 1 87 ? -5.543 0.355 13.806 1.00 95.25 87 PHE A O 1
ATOM 667 N N . GLN A 1 88 ? -5.144 -1.625 12.830 1.00 94.38 88 GLN A N 1
ATOM 668 C CA . GLN A 1 88 ? -4.614 -2.260 14.041 1.00 94.38 88 GLN A CA 1
ATOM 669 C C . GLN A 1 88 ? -3.372 -1.542 14.574 1.00 94.38 88 GLN A C 1
ATOM 671 O O . GLN A 1 88 ? -3.247 -1.353 15.783 1.00 94.38 88 GLN A O 1
ATOM 676 N N . THR A 1 89 ? -2.463 -1.123 13.689 1.00 93.94 89 THR A N 1
ATOM 677 C CA . THR A 1 89 ? -1.251 -0.380 14.068 1.00 93.94 89 THR A CA 1
ATOM 678 C C . THR A 1 89 ? -1.615 0.969 14.686 1.00 93.94 89 THR A C 1
ATOM 680 O O . THR A 1 89 ? -1.058 1.333 15.721 1.00 93.94 89 THR A O 1
ATOM 683 N N . ALA A 1 90 ? -2.588 1.679 14.105 1.00 93.81 90 ALA A N 1
ATOM 684 C CA . ALA A 1 90 ? -3.083 2.941 14.645 1.00 93.81 90 ALA A CA 1
ATOM 685 C C . ALA A 1 90 ? -3.693 2.761 16.046 1.00 93.81 90 ALA A C 1
ATOM 687 O O . ALA A 1 90 ? -3.268 3.435 16.983 1.00 93.81 90 ALA A O 1
ATOM 688 N N . VAL A 1 91 ? -4.614 1.809 16.229 1.00 94.38 91 VAL A N 1
ATOM 689 C CA . VAL A 1 91 ? -5.258 1.559 17.533 1.00 94.38 91 VAL A CA 1
ATOM 690 C C . VAL A 1 91 ? -4.249 1.074 18.579 1.00 94.38 91 VAL A C 1
ATOM 692 O O . VAL A 1 91 ? -4.250 1.560 19.708 1.00 94.38 91 VAL A O 1
ATOM 695 N N . SER A 1 92 ? -3.316 0.199 18.195 1.00 93.38 92 SER A N 1
ATOM 696 C CA . SER A 1 92 ? -2.268 -0.308 19.098 1.00 93.38 92 SER A CA 1
ATOM 697 C C . SER A 1 92 ? -1.289 0.775 19.559 1.00 93.38 92 SER A C 1
ATOM 699 O O . SER A 1 92 ? -0.624 0.606 20.578 1.00 93.38 92 SER A O 1
ATOM 7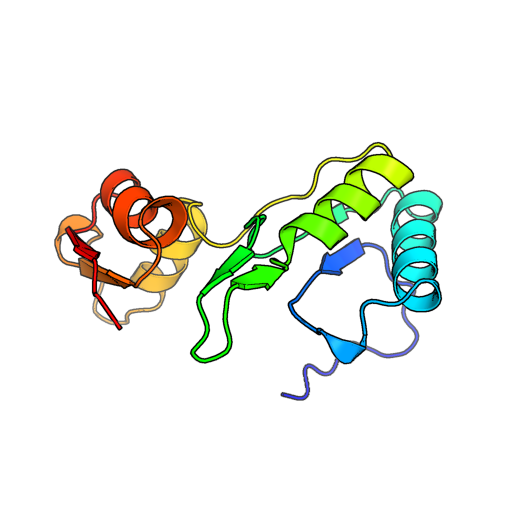01 N N . SER A 1 93 ? -1.186 1.894 18.833 1.00 93.06 93 SER A N 1
ATOM 702 C CA . SER A 1 93 ? -0.351 3.031 19.240 1.00 93.06 93 SER A CA 1
ATOM 703 C C . SER A 1 93 ? -0.960 3.856 20.388 1.00 93.06 93 SER A C 1
ATOM 705 O O . SER A 1 93 ? -0.269 4.669 21.008 1.00 93.06 93 SER A O 1
ATOM 707 N N . ILE A 1 94 ? -2.241 3.639 20.713 1.00 91.75 94 ILE A N 1
ATOM 708 C CA . ILE A 1 94 ? -2.960 4.356 21.769 1.00 91.75 94 ILE A CA 1
ATOM 709 C C . ILE A 1 94 ? -2.620 3.746 23.137 1.00 91.75 94 ILE A C 1
ATOM 711 O O . ILE A 1 94 ? -2.884 2.576 23.406 1.00 91.75 94 ILE A O 1
ATOM 715 N N . LYS A 1 95 ? -2.088 4.566 24.055 1.00 82.56 95 LYS A N 1
ATOM 716 C CA . LYS A 1 95 ? -1.602 4.121 25.379 1.00 82.56 95 LYS A CA 1
ATOM 717 C C . LYS A 1 95 ? -2.658 3.443 26.264 1.00 82.56 95 LYS A C 1
ATOM 719 O O . LYS A 1 95 ? -2.300 2.599 27.077 1.00 82.56 95 LYS A O 1
ATOM 724 N N . ASN A 1 96 ? -3.934 3.803 26.118 1.00 83.62 96 ASN A N 1
ATOM 725 C CA . ASN A 1 96 ? -5.014 3.367 27.012 1.00 83.62 96 ASN A CA 1
ATOM 726 C C . ASN A 1 96 ? -5.691 2.046 26.604 1.00 83.62 96 ASN A C 1
ATOM 728 O O . ASN A 1 96 ? -6.727 1.731 27.174 1.00 83.62 96 ASN A O 1
ATOM 732 N N . GLN A 1 97 ? -5.122 1.282 25.661 1.00 84.31 97 GLN A N 1
ATOM 733 C CA . GLN A 1 97 ? -5.677 0.009 25.165 1.00 84.31 97 GLN A CA 1
ATOM 734 C C . GLN A 1 97 ? -7.168 0.111 24.805 1.00 84.31 97 GLN A C 1
ATOM 736 O O . GLN A 1 97 ? -8.041 -0.371 25.521 1.00 84.31 97 GLN A O 1
ATOM 741 N N . VAL A 1 98 ? -7.446 0.752 23.672 1.00 93.56 98 VAL A N 1
ATOM 742 C CA . VAL A 1 98 ? -8.800 0.886 23.118 1.00 93.56 98 VAL A CA 1
ATOM 743 C C . VAL A 1 98 ? -9.065 -0.274 22.159 1.00 93.56 98 VAL A C 1
ATOM 745 O O . VAL A 1 98 ? -8.144 -0.743 21.485 1.00 93.56 98 VAL A O 1
ATOM 748 N N . LYS A 1 99 ? -10.307 -0.757 22.082 1.00 94.88 99 LYS A N 1
ATOM 749 C CA . LYS A 1 99 ? -10.692 -1.776 21.098 1.00 94.88 99 LYS A CA 1
ATOM 750 C C . LYS A 1 99 ? -11.048 -1.145 19.751 1.00 94.88 99 LYS A C 1
ATOM 752 O O . LYS A 1 99 ? -11.489 -0.002 19.679 1.00 94.88 99 LYS A O 1
ATOM 757 N N . MET A 1 100 ? -10.936 -1.931 18.678 1.00 95.94 100 MET A N 1
ATOM 758 C CA . MET A 1 100 ? -11.347 -1.511 17.328 1.00 95.94 100 MET A CA 1
ATOM 759 C C . MET A 1 100 ? -12.799 -1.000 17.292 1.00 95.94 100 MET A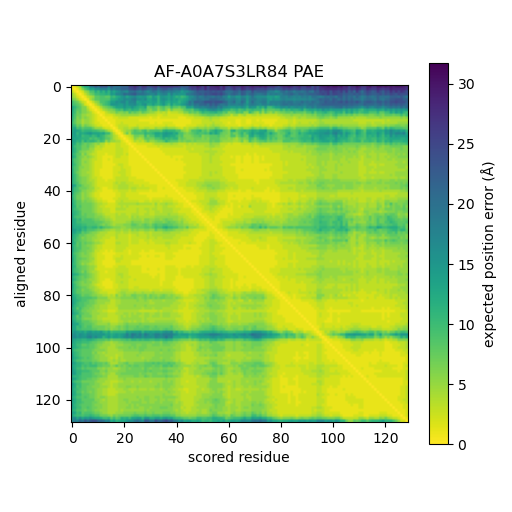 C 1
ATOM 761 O O . MET A 1 100 ? -13.056 0.058 16.726 1.00 95.94 100 MET A O 1
ATOM 765 N N . GLU A 1 101 ? -13.710 -1.702 17.976 1.00 96.75 101 GLU A N 1
ATOM 766 C CA . GLU A 1 101 ? -15.151 -1.394 18.059 1.00 96.75 101 GLU A CA 1
ATOM 767 C C . GLU A 1 101 ? -15.481 -0.083 18.788 1.00 96.75 101 GLU A C 1
ATOM 769 O O . GLU A 1 101 ? -16.599 0.410 18.701 1.00 96.75 101 GLU A O 1
ATOM 774 N N . GLU A 1 102 ? -14.515 0.501 19.495 1.00 96.06 102 GLU A N 1
ATOM 775 C CA . GLU A 1 102 ? -14.663 1.767 20.222 1.00 96.06 102 GLU A CA 1
ATOM 776 C C . GLU A 1 102 ? -14.085 2.951 19.430 1.00 96.06 102 GLU A C 1
ATOM 778 O O . GLU A 1 102 ? -14.111 4.092 19.892 1.00 96.06 102 GLU A O 1
ATOM 783 N N . CYS A 1 103 ? -13.538 2.692 18.240 1.00 97.06 103 CYS A N 1
ATOM 784 C CA . CYS A 1 103 ? -12.880 3.686 17.407 1.00 97.06 103 CYS A CA 1
ATOM 785 C C . CYS A 1 103 ? -13.729 4.041 16.182 1.00 97.06 103 CYS A C 1
ATOM 787 O O . CYS A 1 103 ? -14.432 3.200 15.620 1.00 97.06 103 CYS A O 1
ATOM 789 N N . ALA A 1 104 ? -13.603 5.288 15.722 1.00 97.44 104 ALA A N 1
ATOM 790 C CA . ALA A 1 104 ? -14.179 5.751 14.466 1.00 97.44 104 ALA A CA 1
ATOM 791 C C . ALA A 1 104 ? -13.083 6.241 13.510 1.00 97.44 104 ALA A C 1
ATOM 793 O O . ALA A 1 104 ? -12.185 6.980 13.915 1.00 97.44 104 ALA A O 1
ATOM 794 N N . MET A 1 105 ? -13.178 5.850 12.242 1.00 97.00 105 MET A N 1
ATOM 795 C CA . MET A 1 105 ? -12.401 6.402 11.136 1.00 97.00 105 MET A CA 1
ATOM 796 C C . MET A 1 105 ? -13.246 7.446 10.410 1.00 97.00 105 MET A C 1
ATOM 798 O O . MET A 1 105 ? -14.348 7.143 9.956 1.00 97.00 105 MET A O 1
ATOM 802 N N . ILE A 1 106 ? -12.716 8.659 10.276 1.00 96.50 106 ILE A N 1
ATOM 803 C CA . ILE A 1 106 ? -13.329 9.750 9.512 1.00 96.50 106 ILE A CA 1
ATOM 804 C C . ILE A 1 106 ? -12.491 9.946 8.249 1.00 96.50 106 ILE A C 1
ATOM 806 O O . ILE A 1 106 ? -11.277 10.127 8.355 1.00 96.50 106 ILE A O 1
ATOM 810 N N . GLY A 1 107 ? -13.114 9.901 7.074 1.00 91.56 107 GLY A N 1
ATOM 811 C CA . GLY A 1 107 ? -12.402 10.024 5.801 1.00 91.56 107 GLY A CA 1
ATOM 812 C C . GLY A 1 107 ? -13.298 10.420 4.635 1.00 91.56 107 GLY A C 1
ATOM 813 O O . GLY A 1 107 ? -14.523 10.413 4.750 1.00 91.56 107 GLY A O 1
ATOM 814 N N . ASP A 1 108 ? -12.677 10.795 3.524 1.00 87.25 108 ASP A N 1
ATOM 815 C CA . ASP A 1 108 ? -13.319 11.218 2.276 1.00 87.25 108 ASP A CA 1
ATOM 816 C C . ASP A 1 108 ? -13.363 10.092 1.227 1.00 87.25 108 ASP A C 1
ATOM 818 O O . ASP A 1 108 ? -14.120 10.168 0.257 1.00 87.25 108 ASP A O 1
ATOM 822 N N . ASP A 1 109 ? -12.606 9.008 1.429 1.00 87.25 109 ASP A N 1
ATOM 823 C CA . ASP A 1 109 ? -12.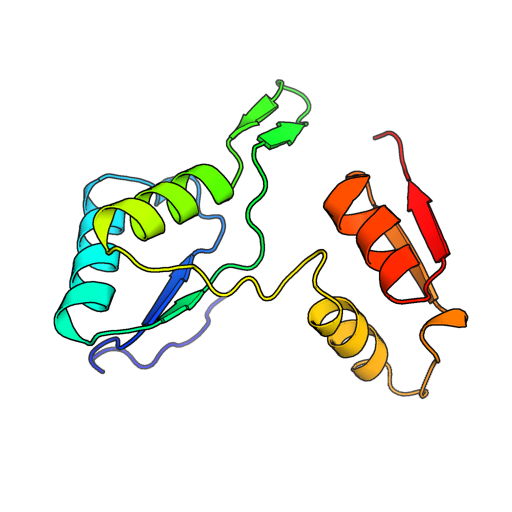574 7.872 0.514 1.00 87.25 109 ASP A CA 1
ATOM 824 C C . ASP A 1 109 ? -13.409 6.688 1.031 1.00 87.25 109 ASP A C 1
ATOM 826 O O . ASP A 1 109 ? -13.080 6.011 2.009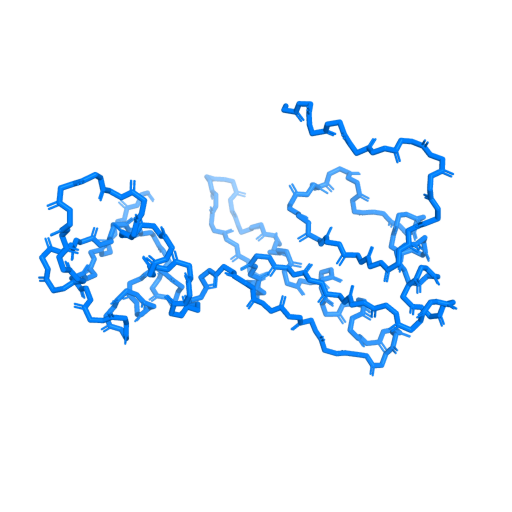 1.00 87.25 109 ASP A O 1
ATOM 830 N N . VAL A 1 110 ? -14.495 6.385 0.316 1.00 90.00 110 VAL A N 1
ATOM 831 C CA . VAL A 1 110 ? -15.418 5.292 0.666 1.00 90.00 110 VAL A CA 1
ATOM 832 C C . VAL A 1 110 ? -14.707 3.939 0.742 1.00 90.00 110 VAL A C 1
ATOM 834 O O . VAL A 1 110 ? -14.998 3.137 1.625 1.00 90.00 110 VAL A O 1
ATOM 837 N N . SER A 1 111 ? -13.789 3.657 -0.184 1.00 89.12 111 SER A N 1
ATOM 838 C CA . SER A 1 111 ? -13.205 2.322 -0.322 1.00 89.12 111 SER A CA 1
ATOM 839 C C . SER A 1 111 ? -12.094 2.058 0.686 1.00 89.12 111 SER A C 1
ATOM 841 O O . SER A 1 111 ? -11.962 0.933 1.160 1.00 89.12 111 SER A O 1
ATOM 843 N N . SER A 1 112 ? -11.247 3.047 0.940 1.00 89.69 112 SER A N 1
ATOM 844 C CA . SER A 1 112 ? -10.020 2.901 1.712 1.00 89.69 112 SER A CA 1
ATOM 845 C C . SER A 1 112 ? -10.192 3.347 3.159 1.00 89.69 112 SER A C 1
ATOM 847 O O . SER A 1 112 ? -9.667 2.673 4.044 1.00 89.69 112 SER A O 1
ATOM 849 N N . ASP A 1 113 ? -10.972 4.399 3.417 1.00 92.25 113 ASP A N 1
ATOM 850 C CA . ASP A 1 113 ? -11.221 4.889 4.773 1.00 92.25 113 ASP A CA 1
ATOM 851 C C . ASP A 1 113 ? -12.407 4.178 5.398 1.00 92.25 113 ASP A C 1
ATOM 853 O O . ASP A 1 113 ? -12.258 3.467 6.386 1.00 92.25 113 ASP A O 1
ATOM 857 N N . VAL A 1 114 ? -13.586 4.367 4.805 1.00 95.12 114 VAL A N 1
ATOM 858 C CA . VAL A 1 114 ? -14.857 4.001 5.436 1.00 95.12 114 VAL A CA 1
ATOM 859 C C . VAL A 1 114 ? -15.053 2.493 5.414 1.00 95.12 114 VAL A C 1
ATOM 861 O O . VAL A 1 114 ? -15.181 1.884 6.473 1.00 95.12 114 VAL A O 1
ATOM 864 N N . ASN A 1 115 ? -15.009 1.873 4.234 1.00 95.19 115 ASN A N 1
ATOM 865 C CA . ASN A 1 115 ? -15.141 0.422 4.126 1.00 95.19 115 ASN A CA 1
ATOM 866 C C . ASN A 1 115 ? -13.965 -0.294 4.797 1.00 95.19 115 ASN A C 1
ATOM 868 O O . ASN A 1 115 ? -14.187 -1.256 5.521 1.00 95.19 115 ASN A O 1
ATOM 872 N N . GLY A 1 116 ? -12.737 0.215 4.642 1.00 94.62 116 GLY A N 1
ATOM 873 C CA . GLY A 1 116 ? -11.566 -0.351 5.318 1.00 94.62 116 GLY A CA 1
ATOM 874 C C . GLY A 1 116 ? -11.706 -0.360 6.844 1.00 94.62 116 GLY A C 1
ATOM 875 O O . GLY A 1 116 ? -11.363 -1.348 7.489 1.00 94.62 116 GLY A O 1
ATOM 876 N N . ALA A 1 117 ? -12.254 0.709 7.423 1.00 96.75 117 ALA A N 1
ATOM 877 C CA . ALA A 1 117 ? -12.517 0.792 8.854 1.00 96.75 117 ALA A CA 1
ATOM 878 C C . ALA A 1 117 ? -13.651 -0.141 9.300 1.00 96.75 117 ALA A C 1
ATOM 880 O O . ALA A 1 117 ? -13.503 -0.827 10.310 1.00 96.75 117 ALA A O 1
ATOM 881 N N . ILE A 1 118 ? -14.748 -0.209 8.538 1.00 97.44 118 ILE A N 1
ATOM 882 C CA . ILE A 1 118 ? -15.871 -1.120 8.813 1.00 97.44 118 ILE A CA 1
ATOM 883 C C . ILE A 1 118 ? -15.398 -2.578 8.782 1.00 97.44 118 ILE A C 1
ATOM 885 O O . ILE A 1 118 ? -15.663 -3.326 9.722 1.00 97.44 118 ILE A O 1
ATOM 889 N N . ASP A 1 119 ? -14.632 -2.964 7.761 1.00 96.81 119 ASP A N 1
ATOM 890 C CA . ASP A 1 119 ? -14.046 -4.304 7.635 1.00 96.81 119 ASP A CA 1
ATOM 891 C C . ASP A 1 119 ? -13.068 -4.612 8.782 1.00 96.81 119 ASP A C 1
ATOM 893 O O . ASP A 1 119 ? -12.904 -5.765 9.186 1.00 96.81 119 ASP A O 1
ATOM 897 N N . ALA A 1 120 ? -12.435 -3.577 9.344 1.00 96.06 120 ALA A N 1
ATOM 898 C CA . ALA A 1 120 ? -11.569 -3.674 10.513 1.00 96.06 120 ALA A CA 1
ATOM 899 C C . ALA A 1 120 ? -12.321 -3.695 11.860 1.00 96.06 120 ALA A C 1
ATOM 901 O O . ALA A 1 120 ? -11.683 -3.829 12.908 1.00 96.06 120 ALA A O 1
ATOM 902 N N . GLY A 1 121 ? -13.654 -3.587 11.851 1.00 96.88 121 GLY A N 1
ATOM 903 C CA . GLY A 1 121 ? -14.503 -3.586 13.044 1.00 96.88 121 GLY A CA 1
ATOM 904 C C . GLY A 1 121 ? -14.638 -2.225 13.732 1.00 96.88 121 GLY A C 1
ATOM 905 O O . GLY A 1 121 ? -15.025 -2.181 14.894 1.00 96.88 121 GLY A O 1
ATOM 906 N N . MET A 1 122 ? -14.300 -1.131 13.047 1.00 97.94 122 MET A N 1
ATOM 907 C CA . MET A 1 122 ? -14.452 0.248 13.525 1.00 97.94 122 MET A CA 1
ATOM 908 C C . MET A 1 122 ? -15.742 0.880 12.983 1.00 97.94 122 MET A C 1
ATOM 910 O O . MET A 1 122 ? -16.325 0.414 12.002 1.00 97.94 122 MET A O 1
ATOM 914 N N . PHE A 1 123 ? -16.150 2.015 13.551 1.00 98.19 123 PHE A N 1
ATOM 915 C CA . PHE A 1 123 ? -17.141 2.883 12.912 1.00 98.19 123 PHE A CA 1
ATOM 916 C C . PHE A 1 123 ? -16.507 3.641 11.734 1.00 98.19 123 PHE A C 1
ATOM 918 O O . PHE A 1 123 ? -15.450 4.249 11.884 1.00 98.19 123 PHE A O 1
ATOM 925 N N . GLY A 1 124 ? -17.152 3.641 10.566 1.00 97.44 124 GLY A N 1
ATOM 926 C CA . GLY A 1 124 ? -16.731 4.432 9.405 1.00 97.44 124 GLY A CA 1
ATOM 927 C C . GLY A 1 124 ? -17.611 5.670 9.217 1.00 97.44 124 GLY A C 1
ATOM 928 O O . GLY A 1 124 ? -18.835 5.558 9.201 1.00 97.44 124 GLY A O 1
ATOM 929 N N . ILE A 1 125 ? -17.001 6.846 9.059 1.00 97.81 125 ILE A N 1
ATOM 930 C CA . ILE A 1 125 ? -17.689 8.125 8.844 1.00 97.81 125 ILE A CA 1
ATOM 931 C C . ILE A 1 125 ? -17.158 8.754 7.554 1.00 97.81 125 ILE A C 1
ATOM 933 O O . ILE A 1 125 ? -15.995 9.149 7.483 1.00 97.81 125 ILE A O 1
ATOM 937 N N . LEU A 1 126 ? -18.025 8.856 6.544 1.00 95.56 126 LEU A N 1
ATOM 938 C CA . LEU A 1 126 ? -17.721 9.541 5.289 1.00 95.56 126 LEU A CA 1
ATOM 939 C C . LEU A 1 126 ? -17.984 11.041 5.432 1.00 95.56 126 LEU A C 1
ATOM 941 O O . LEU A 1 126 ? -19.078 11.433 5.842 1.00 95.56 126 LEU A O 1
ATOM 945 N N . VAL A 1 127 ? -17.020 11.872 5.046 1.00 93.69 127 VAL A N 1
ATOM 946 C CA . VAL A 1 127 ? -17.201 13.325 4.960 1.00 93.69 127 VAL A CA 1
ATOM 947 C C . VAL A 1 127 ? -17.230 13.792 3.511 1.00 93.69 127 VAL A C 1
ATOM 949 O O . VAL A 1 127 ? -16.580 13.221 2.640 1.00 93.69 127 VAL A O 1
ATOM 952 N N . GLN A 1 128 ? -17.996 14.851 3.268 1.00 87.12 128 GLN A N 1
ATOM 953 C CA . GLN A 1 128 ? -17.989 15.583 2.010 1.00 87.12 128 GLN A CA 1
ATOM 954 C C . GLN A 1 128 ? -17.206 16.878 2.236 1.00 87.12 128 GLN A C 1
ATOM 956 O O . GLN A 1 128 ? -17.683 17.761 2.951 1.00 87.12 128 GLN A O 1
ATOM 961 N N . THR A 1 129 ? -15.994 16.940 1.685 1.00 72.31 129 THR A N 1
ATOM 962 C CA . THR A 1 129 ? -15.087 18.099 1.744 1.00 72.31 129 THR A CA 1
ATOM 963 C C . THR A 1 129 ? -15.160 18.932 0.481 1.00 72.31 129 THR A C 1
ATOM 965 O O . THR A 1 129 ? -15.236 18.311 -0.605 1.00 72.31 129 THR A O 1
#

Solvent-accessible surface area (backbone atoms only — not comparable to full-atom values): 7528 Å² total; per-residue (Å²): 132,87,77,82,67,74,81,88,62,86,69,54,57,39,75,55,72,89,52,81,90,61,72,44,73,67,53,53,49,52,49,44,47,35,29,66,76,56,73,27,53,43,35,27,47,48,71,43,72,53,45,85,51,98,93,43,81,38,84,23,59,18,57,61,53,50,50,48,24,62,77,63,74,50,73,63,48,66,58,24,57,43,38,54,65,36,56,50,52,57,45,69,69,42,91,83,72,65,58,52,73,80,36,73,38,77,32,74,44,62,70,39,36,21,47,21,23,42,77,53,47,2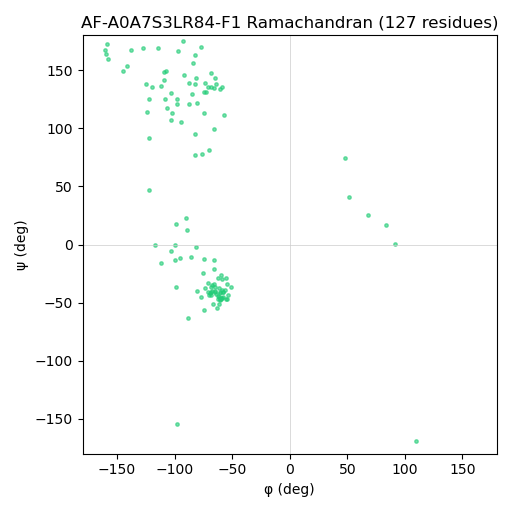3,43,50,38,79,52,90,129

Organism: NCBI:txid215587

pLDDT: mean 89.78, std 11.18, range [36.5, 98.44]

Sequence (129 aa):
DNLNFPAGLPSDSVVVGLSVDDFNYHQLTEAMNVILETNGRLIAPHKNKYHAREDGLKMGLGAFVVALEYSCGVKAEIIGKPTLKIFQTAVSSIKNQVKMEECAMIGDDVSSDVNGAIDAGMFGILVQT

Secondary structure (DSSP, 8-state):
------TTSPP-EEE----TTT-SHHHHHHHHHHHHHHTPEEEES---SEEEETTEEEE-THHHHHHHHHHHT---EE-STT-HHHHHHHHHT-TT---GGG-EEEES-IIIIIHHHHHTTSEEEE---

Foldseek 3Di:
DPPPDPPPDQAQADEQDPDPVQPDPVNLVVRLCSCQVNVHAAEYQDQDQWDADPVGIGGDSNVSQVVSCVSNVHHYHHQHFLDLNNLVVVQVVDPVNDDLLRAEFEEQDCRGTAVSSVVNNHHYHHDDD

InterPro domains:
  IPR023214 HAD superfamily [G3DSA:3.40.50.1000] (12-83)
  IPR023214 HAD superfamily [G3DSA:3.40.50.1000] (84-129)
  IPR036412 HAD-like superfamily [SSF56784] (12-128)